Protein AF-X0R3M1-F1 (afdb_monomer)

Secon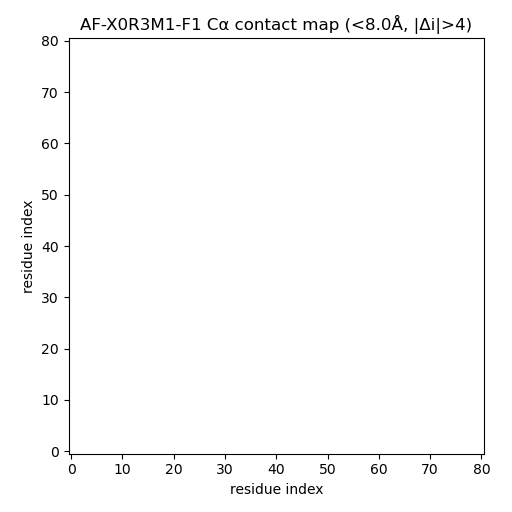dary structure (DSSP, 8-state):
-PPPPP--PPPPPPPP--S--TTSPPP--------TTHHHHHHHHHHHTTTTTHHHHHHHHHHHHHHHHHHHHHHHHHHT-

Radius of gyration: 26.42 Å; Cα contacts (8 Å, |Δi|>4): 0; chains: 1; bounding box: 45×40×73 Å

Organism: NCBI:txid1219028

Foldseek 3Di:
DDDDDDDDDDPDDDPDDDPPCPPPPDPPPDPDDDPPCNVVVVVVCVVCVCVVVPVVVVVVVVVVVVVVVVVVVVVVVVVVD

Structure (mmCIF, N/CA/C/O backbone):
data_AF-X0R3M1-F1
#
_entry.id   AF-X0R3M1-F1
#
loop_
_atom_site.group_PDB
_atom_site.id
_atom_site.type_symbol
_atom_site.label_atom_id
_atom_site.label_alt_id
_atom_site.label_comp_id
_atom_site.label_asym_id
_atom_site.label_entity_id
_atom_site.label_seq_id
_atom_site.pdbx_PDB_ins_code
_atom_site.Cartn_x
_atom_site.Cartn_y
_atom_site.Cartn_z
_atom_site.occupancy
_atom_site.B_iso_or_equiv
_atom_site.auth_seq_id
_atom_site.auth_comp_id
_atom_site.auth_asym_id
_atom_site.auth_atom_id
_atom_site.pdbx_PDB_model_num
ATOM 1 N N . MET A 1 1 ? 24.663 -19.795 -2.308 1.00 44.66 1 MET A N 1
ATOM 2 C CA . MET A 1 1 ? 24.961 -18.621 -1.459 1.00 44.66 1 MET A CA 1
ATOM 3 C C . MET A 1 1 ? 23.714 -18.325 -0.647 1.00 44.66 1 MET A C 1
ATOM 5 O O . MET A 1 1 ? 22.683 -18.070 -1.249 1.00 44.66 1 MET A O 1
ATOM 9 N N . ALA A 1 2 ? 23.763 -18.464 0.676 1.00 57.41 2 ALA A N 1
ATOM 10 C CA . ALA A 1 2 ? 22.622 -18.142 1.531 1.00 57.41 2 ALA A CA 1
ATOM 11 C C . ALA A 1 2 ? 22.687 -16.650 1.882 1.00 57.41 2 ALA A C 1
ATOM 13 O O . ALA A 1 2 ? 23.668 -16.203 2.472 1.00 57.41 2 ALA A O 1
ATOM 14 N N . GLY A 1 3 ? 21.685 -15.876 1.463 1.00 57.22 3 GLY A N 1
ATOM 15 C CA . GLY A 1 3 ? 21.546 -14.478 1.860 1.00 57.22 3 GLY A CA 1
ATOM 16 C C . GLY A 1 3 ? 21.116 -14.410 3.321 1.00 57.22 3 GLY A C 1
ATOM 17 O O . GLY A 1 3 ? 20.048 -14.901 3.676 1.00 57.22 3 GLY A O 1
ATOM 18 N N . GLN A 1 4 ? 21.952 -13.839 4.183 1.00 72.12 4 GLN A N 1
ATOM 19 C CA . GLN A 1 4 ? 21.570 -13.581 5.568 1.00 72.12 4 GLN A CA 1
ATOM 20 C C . GLN A 1 4 ? 20.687 -12.328 5.619 1.00 72.12 4 GLN A C 1
ATOM 22 O O . GLN A 1 4 ? 21.073 -11.277 5.105 1.00 72.12 4 GLN A O 1
ATOM 27 N N . ALA A 1 5 ? 19.524 -12.420 6.266 1.00 72.31 5 ALA A N 1
ATOM 28 C CA . ALA A 1 5 ? 18.687 -11.253 6.526 1.00 72.31 5 ALA A CA 1
ATOM 29 C C . ALA A 1 5 ? 19.413 -10.256 7.461 1.00 72.31 5 ALA A C 1
ATOM 31 O O . ALA A 1 5 ? 20.101 -10.689 8.395 1.00 72.31 5 ALA A O 1
ATOM 32 N N . PRO A 1 6 ? 19.267 -8.932 7.252 1.00 80.06 6 PRO A N 1
ATOM 33 C CA . PRO A 1 6 ? 19.855 -7.922 8.125 1.00 80.06 6 PRO A CA 1
ATOM 34 C C . PRO A 1 6 ? 19.409 -8.076 9.582 1.00 80.06 6 PRO A C 1
ATOM 36 O O . PRO A 1 6 ? 18.240 -8.317 9.880 1.00 80.06 6 PRO A O 1
ATOM 39 N N . VAL A 1 7 ? 20.341 -7.889 10.516 1.00 80.62 7 VAL A N 1
ATOM 40 C CA . VAL A 1 7 ? 20.036 -7.945 11.950 1.00 80.62 7 VAL A CA 1
ATOM 41 C C . VAL A 1 7 ? 19.226 -6.707 12.343 1.00 80.62 7 VAL A C 1
ATOM 43 O O . VAL A 1 7 ? 19.772 -5.607 12.461 1.00 80.62 7 VAL A O 1
ATOM 46 N N . HIS A 1 8 ? 17.927 -6.877 12.589 1.00 75.62 8 HIS A N 1
ATOM 47 C CA . HIS A 1 8 ? 17.085 -5.822 13.149 1.00 75.62 8 HIS A CA 1
ATOM 48 C C . HIS A 1 8 ? 17.494 -5.543 14.602 1.00 75.62 8 HIS A C 1
ATOM 50 O O . HIS A 1 8 ? 17.219 -6.331 15.509 1.00 75.62 8 HIS A O 1
ATOM 56 N N . LYS A 1 9 ? 18.161 -4.409 14.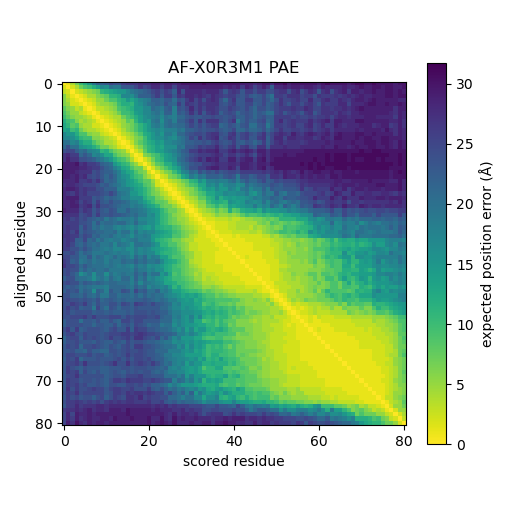847 1.00 81.62 9 LYS A N 1
ATOM 57 C CA . LYS A 1 9 ? 18.443 -3.950 16.213 1.00 81.62 9 LYS A CA 1
ATOM 58 C C . LYS A 1 9 ? 17.161 -3.405 16.830 1.00 81.62 9 LYS A C 1
ATOM 60 O O . LYS A 1 9 ? 16.530 -2.510 16.273 1.00 81.62 9 LYS A O 1
ATOM 65 N N . ARG A 1 10 ? 16.794 -3.930 18.001 1.00 79.75 10 ARG A N 1
ATOM 66 C CA . ARG A 1 10 ? 15.687 -3.394 18.796 1.00 79.75 10 ARG A CA 1
ATOM 67 C C . ARG A 1 10 ? 15.995 -1.928 19.134 1.00 79.75 10 ARG A C 1
ATOM 69 O O . ARG A 1 10 ? 17.085 -1.670 19.651 1.00 79.75 10 ARG A O 1
ATOM 76 N N . PRO A 1 11 ? 15.083 -0.979 18.864 1.00 78.75 11 PRO A N 1
ATOM 77 C CA . PRO A 1 11 ? 15.277 0.395 19.299 1.00 78.75 11 PRO A CA 1
ATOM 78 C C . PRO A 1 11 ? 15.412 0.436 20.828 1.00 78.75 11 PRO A C 1
ATOM 80 O O . PRO A 1 11 ? 14.828 -0.413 21.517 1.00 78.75 11 PRO A O 1
ATOM 83 N N . PRO A 1 12 ? 16.197 1.382 21.370 1.00 81.56 12 PRO A N 1
ATOM 84 C CA . PRO A 1 12 ? 16.346 1.521 22.809 1.00 81.56 12 PRO A CA 1
ATOM 85 C C . PRO A 1 12 ? 14.966 1.679 23.454 1.00 81.56 12 PRO A C 1
ATOM 87 O O . PRO A 1 12 ? 14.111 2.418 22.964 1.00 81.56 12 PRO A O 1
ATOM 90 N N . GLY A 1 13 ? 14.741 0.937 24.540 1.00 74.75 13 GLY A N 1
ATOM 91 C CA . GLY A 1 13 ? 13.521 1.063 25.325 1.00 74.75 13 GLY A CA 1
ATOM 92 C C . GLY A 1 13 ? 13.371 2.495 25.829 1.00 74.75 13 GLY A C 1
ATOM 93 O O . GLY A 1 13 ? 14.364 3.155 26.140 1.00 74.75 13 GLY A O 1
ATOM 94 N N . ARG A 1 14 ? 12.128 2.978 25.903 1.00 73.19 14 ARG A N 1
ATOM 95 C CA . ARG A 1 14 ? 11.829 4.280 26.501 1.00 73.19 14 ARG A CA 1
ATOM 96 C C . ARG A 1 14 ? 12.466 4.322 27.900 1.00 73.19 14 ARG A C 1
ATOM 98 O O . ARG A 1 14 ? 12.184 3.414 28.687 1.00 73.19 14 ARG A O 1
ATOM 105 N N . PRO A 1 15 ? 13.309 5.318 28.221 1.00 73.56 15 PRO A N 1
ATOM 106 C CA . PRO A 1 15 ? 13.813 5.456 29.577 1.00 73.56 15 PRO A CA 1
ATOM 107 C C . PRO A 1 15 ? 12.625 5.620 30.537 1.00 73.56 15 PRO A C 1
ATOM 109 O O . PRO A 1 15 ? 11.610 6.214 30.148 1.00 73.56 15 PRO A O 1
ATOM 112 N N . PRO A 1 16 ? 12.710 5.081 31.768 1.00 68.19 16 PRO A N 1
ATOM 113 C CA . PRO A 1 16 ? 11.701 5.344 32.782 1.00 68.19 16 PRO A CA 1
ATOM 114 C C . PRO A 1 16 ? 11.541 6.858 32.912 1.00 68.19 16 PRO A C 1
ATOM 116 O O . PRO A 1 16 ? 12.538 7.582 32.913 1.00 68.19 16 PRO A O 1
ATOM 119 N N . ALA A 1 17 ? 10.291 7.325 32.947 1.00 62.69 17 ALA A N 1
ATOM 120 C CA . ALA A 1 17 ? 10.001 8.740 33.105 1.00 62.69 17 ALA A CA 1
ATOM 121 C C . ALA A 1 17 ? 10.749 9.234 34.346 1.00 62.69 17 ALA A C 1
ATOM 123 O O . ALA A 1 17 ? 10.481 8.788 35.462 1.00 62.69 17 ALA A O 1
ATOM 124 N N . THR A 1 18 ? 11.727 10.112 34.147 1.00 61.34 18 THR A N 1
ATOM 125 C CA . THR A 1 18 ? 12.292 10.887 35.240 1.00 61.34 18 THR A CA 1
ATOM 126 C C . THR A 1 18 ? 11.124 11.610 35.912 1.00 61.34 18 THR A C 1
ATOM 128 O O . THR A 1 18 ? 10.332 12.246 35.209 1.00 61.34 18 THR A O 1
ATOM 131 N N . PRO A 1 19 ? 10.962 11.535 37.245 1.00 59.16 19 PRO A N 1
ATOM 132 C CA . PRO A 1 19 ? 9.973 12.340 37.942 1.00 59.16 19 PRO A CA 1
ATOM 133 C C . PRO A 1 19 ? 10.486 13.784 37.986 1.00 59.16 19 PRO A C 1
ATOM 135 O O . PRO A 1 19 ? 10.923 14.286 39.009 1.00 59.16 19 PRO A O 1
ATOM 138 N N . SER A 1 20 ? 10.480 14.457 36.840 1.00 57.34 20 SER A N 1
ATOM 139 C CA . SER A 1 20 ? 10.503 15.913 36.754 1.00 57.34 20 SER A CA 1
ATOM 140 C C . SER A 1 20 ? 9.204 16.326 36.069 1.00 57.34 20 SER A C 1
ATOM 142 O O . SER A 1 20 ? 9.167 16.856 34.966 1.00 57.34 20 SER A O 1
ATOM 144 N N . HIS A 1 21 ? 8.104 15.943 36.716 1.00 55.50 21 HIS A N 1
ATOM 145 C CA . HIS A 1 21 ? 6.730 16.223 36.310 1.00 55.50 21 HIS A CA 1
ATOM 146 C C . HIS A 1 21 ? 6.002 17.057 37.374 1.00 55.50 21 HIS A C 1
ATOM 148 O O . HIS A 1 21 ? 4.781 17.113 37.361 1.00 55.50 21 HIS A O 1
ATOM 154 N N . GLU A 1 22 ? 6.713 17.737 38.281 1.00 58.00 22 GLU A N 1
ATOM 155 C CA . GLU A 1 22 ? 6.054 18.596 39.279 1.00 58.00 22 GLU A CA 1
ATOM 156 C C . GLU A 1 22 ? 5.272 19.755 38.630 1.00 58.00 22 GLU A C 1
ATOM 158 O O . GLU A 1 22 ? 4.329 20.256 39.226 1.00 58.00 22 GLU A O 1
ATOM 163 N N . ASN A 1 23 ? 5.604 20.131 37.384 1.00 62.69 23 ASN A N 1
ATOM 164 C CA . ASN A 1 23 ? 4.948 21.211 36.632 1.00 62.69 23 ASN A CA 1
ATOM 165 C C . ASN A 1 23 ? 4.494 20.816 35.217 1.00 62.69 23 ASN A C 1
ATOM 167 O O . ASN A 1 23 ? 4.150 21.682 34.412 1.00 62.69 23 ASN A O 1
ATOM 171 N N . ALA A 1 24 ? 4.515 19.528 34.868 1.00 67.25 24 ALA A N 1
ATOM 172 C CA . ALA A 1 24 ? 3.953 19.113 33.590 1.00 67.25 24 ALA A CA 1
ATOM 173 C C . ALA A 1 24 ? 2.423 19.139 33.703 1.00 67.25 24 ALA A C 1
ATOM 175 O O . ALA A 1 24 ? 1.895 18.531 34.638 1.00 67.25 24 ALA A O 1
ATOM 176 N N . PRO A 1 25 ? 1.69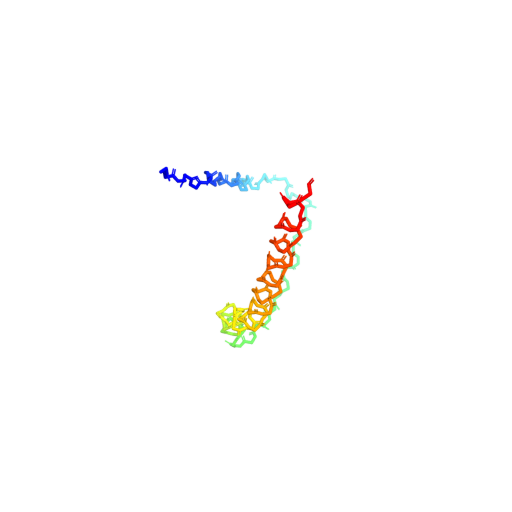6 19.788 32.774 1.00 73.50 25 PRO A N 1
ATOM 177 C CA . PRO A 1 25 ? 0.252 19.645 32.719 1.00 73.50 25 PRO A CA 1
ATOM 178 C C . PRO A 1 25 ? -0.077 18.155 32.654 1.00 73.50 25 PRO A C 1
ATOM 180 O O . PRO A 1 25 ? 0.445 17.441 31.791 1.00 73.50 25 PRO A O 1
ATOM 183 N N . VAL A 1 26 ? -0.907 17.682 33.586 1.00 75.50 26 VAL A N 1
ATOM 184 C CA . VAL A 1 26 ? -1.470 16.334 33.508 1.00 75.50 26 VAL A CA 1
ATOM 185 C C . VAL A 1 26 ? -2.109 16.225 32.124 1.00 75.50 26 VAL A C 1
ATOM 187 O O . VAL A 1 26 ? -2.892 17.113 31.769 1.00 75.50 26 VAL A O 1
ATOM 190 N N . PRO A 1 27 ? -1.759 15.208 31.313 1.00 73.62 27 PRO A N 1
ATOM 191 C CA . PRO A 1 27 ? -2.416 15.010 30.035 1.00 73.62 27 PRO A CA 1
ATOM 192 C C . PRO A 1 27 ? -3.916 15.002 30.290 1.00 73.62 27 PRO A C 1
ATOM 194 O O . PRO A 1 27 ? -4.384 14.249 31.144 1.00 73.62 27 PRO A O 1
ATOM 197 N N . VAL A 1 28 ? -4.657 15.869 29.603 1.00 76.00 28 VAL A N 1
ATOM 198 C CA . VAL A 1 28 ? -6.115 15.855 29.678 1.00 76.00 28 VAL A CA 1
ATOM 199 C C . VAL A 1 28 ? -6.552 14.537 29.052 1.00 76.00 28 VAL A C 1
ATOM 201 O O . VAL A 1 28 ? -6.621 14.405 27.831 1.00 76.00 28 VAL A O 1
ATOM 204 N N . VAL A 1 29 ? -6.757 13.529 29.898 1.00 74.50 29 VAL A N 1
ATOM 205 C CA . VAL A 1 29 ? -7.351 12.260 29.501 1.00 74.50 29 VAL A CA 1
ATOM 206 C C . VAL A 1 29 ? -8.828 12.556 29.326 1.00 74.50 29 VAL A C 1
ATOM 208 O O . VAL A 1 29 ? -9.581 12.632 30.293 1.00 74.50 29 VAL A O 1
ATOM 211 N N . VAL A 1 30 ? -9.215 12.826 28.085 1.00 78.06 30 VAL A N 1
ATOM 212 C CA . VAL A 1 30 ? -10.625 12.890 27.721 1.00 78.06 30 VAL A CA 1
ATOM 213 C C . VAL A 1 30 ? -11.153 11.468 27.842 1.00 78.06 30 VAL A C 1
ATOM 215 O O . VAL A 1 30 ? -10.627 10.564 27.193 1.00 78.06 30 VAL A O 1
ATOM 218 N N . ASP A 1 31 ? -12.149 11.271 28.700 1.00 81.12 31 ASP A N 1
ATOM 219 C CA . ASP A 1 31 ? -12.874 10.009 28.768 1.00 81.12 31 ASP A CA 1
ATOM 220 C C . ASP A 1 31 ? -13.716 9.906 27.493 1.00 81.12 31 ASP A C 1
ATOM 222 O O . ASP A 1 31 ? -14.736 10.578 27.334 1.00 81.12 31 ASP A O 1
ATOM 226 N N . VAL A 1 32 ? -13.182 9.193 26.504 1.00 84.19 32 VAL A N 1
ATOM 227 C CA . VAL A 1 32 ? -13.835 9.000 25.213 1.00 84.19 32 VAL A CA 1
ATOM 228 C C . VAL A 1 32 ? -14.625 7.709 25.304 1.00 84.19 32 VAL A C 1
ATOM 230 O O . VAL A 1 32 ? -14.045 6.624 25.347 1.00 84.19 32 VAL A O 1
ATOM 233 N N . GLU A 1 33 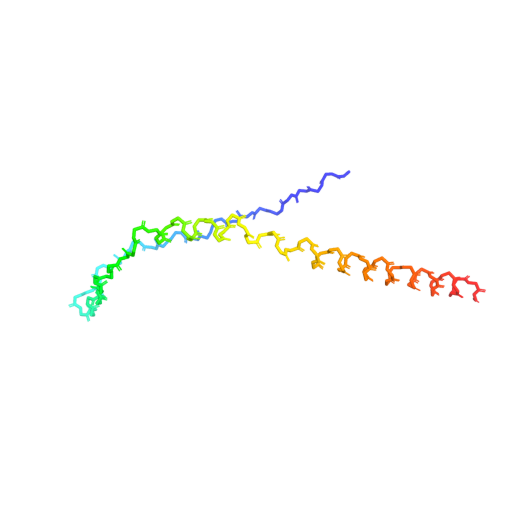? -15.949 7.828 25.298 1.00 89.62 33 GLU A N 1
ATOM 234 C CA . GLU A 1 33 ? -16.830 6.675 25.171 1.00 89.62 33 GLU A CA 1
ATOM 235 C C . GLU A 1 33 ? -16.655 6.076 23.770 1.00 89.62 33 GLU A C 1
ATOM 237 O O . GLU A 1 33 ? -17.038 6.660 22.753 1.00 89.62 33 GLU A O 1
ATOM 242 N N . LEU A 1 34 ? -15.992 4.923 23.717 1.00 89.44 34 LEU A N 1
ATOM 243 C CA . LEU A 1 34 ? -15.833 4.156 22.492 1.00 89.44 34 LEU A CA 1
ATOM 244 C C . LEU A 1 34 ? -17.109 3.362 22.252 1.00 89.44 34 LEU A C 1
ATOM 246 O O . LEU A 1 34 ? -17.662 2.755 23.170 1.00 89.44 34 LEU A O 1
ATOM 250 N N . ASP A 1 35 ? -17.552 3.309 21.002 1.00 92.19 35 ASP A N 1
ATOM 251 C CA . ASP A 1 35 ? -18.642 2.412 20.662 1.00 92.19 35 ASP A CA 1
ATOM 252 C C . ASP A 1 35 ? -18.223 0.948 20.872 1.00 92.19 35 ASP A C 1
ATOM 254 O O . ASP A 1 35 ? -17.052 0.575 20.753 1.00 92.19 35 ASP A O 1
ATOM 258 N N . GLN A 1 36 ? -19.214 0.098 21.135 1.00 93.00 36 GLN A N 1
ATOM 259 C CA . GLN A 1 36 ? -19.008 -1.310 21.470 1.00 93.00 36 GLN A CA 1
ATOM 260 C C . GLN A 1 36 ? -18.204 -2.088 20.409 1.00 93.00 36 GLN A C 1
ATOM 262 O O . GLN A 1 36 ? -17.523 -3.050 20.752 1.00 93.00 36 GLN A O 1
ATOM 267 N N . GLY A 1 37 ? -18.251 -1.669 19.138 1.00 94.50 37 GLY A N 1
ATOM 268 C CA . GLY A 1 37 ? -17.547 -2.309 18.022 1.00 94.50 37 GLY A CA 1
ATOM 269 C C . GLY A 1 37 ? -16.258 -1.602 17.593 1.00 94.50 37 GLY A C 1
ATOM 270 O O . GLY A 1 37 ? -15.704 -1.946 16.545 1.00 94.50 37 GLY A O 1
ATOM 271 N N . TYR A 1 38 ? -15.779 -0.607 18.345 1.00 94.44 38 TYR A N 1
ATOM 272 C CA . TYR A 1 38 ? -14.627 0.215 17.971 1.00 94.44 38 TYR A CA 1
ATOM 273 C C . TYR A 1 38 ? -13.388 -0.636 17.671 1.00 94.44 38 TYR A C 1
ATOM 275 O O . TYR A 1 38 ? -12.757 -0.511 16.615 1.00 94.44 38 TYR A O 1
ATOM 283 N N . TYR A 1 39 ? -13.064 -1.549 18.589 1.00 94.38 39 TYR A N 1
ATOM 284 C CA . TYR A 1 39 ? -11.907 -2.422 18.443 1.00 94.38 39 TYR A CA 1
ATOM 285 C C . TYR A 1 39 ? -12.104 -3.434 17.317 1.00 94.38 39 TYR A C 1
ATOM 287 O O . TYR A 1 39 ? -11.189 -3.618 16.515 1.00 94.38 39 TYR A O 1
ATOM 295 N N . ASP A 1 40 ? -13.296 -4.012 17.183 1.00 95.81 40 ASP A N 1
ATOM 296 C CA . ASP A 1 40 ? -13.592 -4.991 16.134 1.00 95.81 40 ASP A CA 1
ATOM 297 C C . ASP A 1 40 ? -13.431 -4.392 14.736 1.00 95.81 40 ASP A C 1
ATOM 299 O O . ASP A 1 40 ? -12.791 -5.000 13.872 1.00 95.81 40 ASP A O 1
ATOM 303 N N . ARG A 1 41 ? -13.905 -3.158 14.523 1.00 93.69 41 ARG A N 1
ATOM 304 C CA . ARG A 1 41 ? -13.684 -2.440 13.258 1.00 93.69 41 ARG A CA 1
ATOM 305 C C . ARG A 1 41 ? -12.206 -2.183 13.001 1.00 93.69 41 ARG A C 1
ATOM 307 O O . ARG A 1 41 ? -11.732 -2.407 11.889 1.00 93.69 41 ARG A O 1
ATOM 314 N N . GLY A 1 42 ? -11.460 -1.766 14.021 1.00 92.62 42 GLY A N 1
ATOM 315 C CA . GLY A 1 42 ? -10.018 -1.559 13.900 1.00 92.62 42 GLY A CA 1
ATOM 316 C C . GLY A 1 4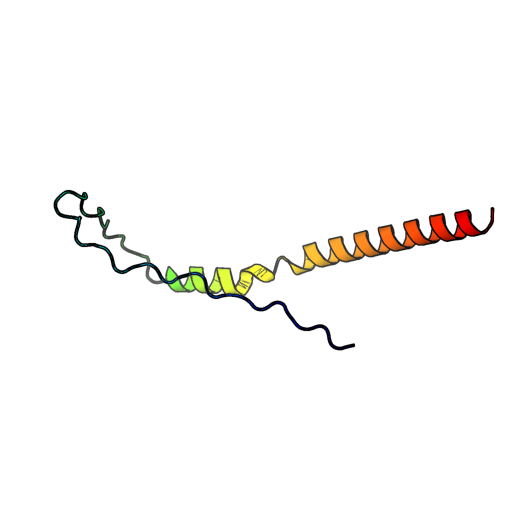2 ? -9.247 -2.845 13.576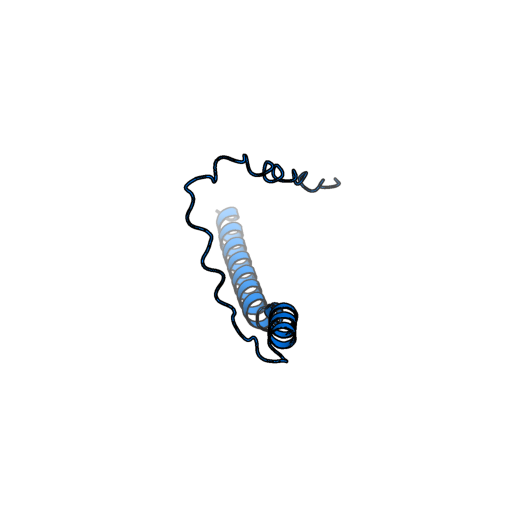 1.00 92.62 42 GLY A C 1
ATOM 317 O O . GLY A 1 42 ? -8.256 -2.805 12.840 1.00 92.62 42 GLY A O 1
ATOM 318 N N . ILE A 1 43 ? -9.675 -3.989 14.110 1.00 94.38 43 ILE A N 1
ATOM 319 C CA . ILE A 1 43 ? -9.076 -5.296 13.812 1.00 94.38 43 ILE A CA 1
ATOM 320 C C . ILE A 1 43 ? -9.439 -5.748 12.397 1.00 94.38 43 ILE A C 1
ATOM 322 O O . ILE A 1 43 ? -8.550 -6.171 11.656 1.00 94.38 43 ILE A O 1
ATOM 326 N N . ALA A 1 44 ? -10.704 -5.615 11.998 1.00 94.06 44 ALA A N 1
ATOM 327 C CA . ALA A 1 44 ? -11.159 -5.949 10.653 1.00 94.06 44 ALA A CA 1
ATOM 328 C C . ALA A 1 44 ? -10.436 -5.112 9.589 1.00 94.06 44 ALA A C 1
ATOM 330 O O . ALA A 1 44 ? -9.942 -5.667 8.613 1.00 94.06 44 ALA A O 1
ATOM 331 N N . ALA A 1 45 ? -10.279 -3.804 9.812 1.00 90.31 45 ALA A N 1
ATOM 332 C CA . ALA A 1 45 ? -9.552 -2.925 8.900 1.00 90.31 45 ALA A CA 1
ATOM 333 C C . ALA A 1 45 ? -8.091 -3.364 8.709 1.00 90.31 45 ALA A C 1
ATOM 335 O O . ALA A 1 45 ? -7.624 -3.445 7.580 1.00 90.31 45 ALA A O 1
ATOM 336 N N . ARG A 1 46 ? -7.372 -3.714 9.788 1.00 89.81 46 ARG A N 1
ATOM 337 C CA . ARG A 1 46 ? -5.989 -4.222 9.679 1.00 89.81 46 ARG A CA 1
ATOM 338 C C . ARG A 1 46 ? -5.922 -5.569 8.975 1.00 89.81 46 ARG A C 1
ATOM 340 O O . ARG A 1 46 ? -5.036 -5.774 8.153 1.00 89.81 46 ARG A O 1
ATOM 347 N N . ARG A 1 47 ? -6.850 -6.477 9.294 1.00 88.75 47 ARG A N 1
ATOM 348 C CA . ARG A 1 47 ? -6.940 -7.776 8.619 1.00 88.75 47 ARG A CA 1
ATOM 349 C C . ARG A 1 47 ? -7.185 -7.602 7.132 1.00 88.75 47 ARG A C 1
ATOM 351 O O . ARG A 1 47 ? -6.543 -8.292 6.369 1.00 88.75 47 ARG A O 1
ATOM 358 N N . ASN A 1 48 ? -8.029 -6.660 6.730 1.00 87.44 48 ASN A N 1
ATOM 359 C CA . ASN A 1 48 ? -8.402 -6.468 5.331 1.00 87.44 48 ASN A CA 1
ATOM 360 C C . ASN A 1 48 ? -7.537 -5.432 4.596 1.00 87.44 48 ASN A C 1
ATOM 362 O O . ASN A 1 48 ? -7.765 -5.184 3.420 1.00 87.44 48 ASN A O 1
ATOM 366 N N . ALA A 1 49 ? -6.533 -4.838 5.249 1.00 84.81 49 ALA A N 1
ATOM 367 C CA . ALA A 1 49 ? -5.706 -3.786 4.653 1.00 84.81 49 ALA A CA 1
ATOM 368 C C . ALA A 1 49 ? -4.960 -4.242 3.387 1.00 84.81 49 ALA A C 1
ATOM 370 O O . ALA A 1 49 ? -4.619 -3.416 2.549 1.00 84.81 49 ALA A O 1
ATOM 371 N N . HIS A 1 50 ? -4.718 -5.547 3.249 1.00 81.00 50 HIS A N 1
ATOM 372 C CA . HIS A 1 50 ? -4.044 -6.133 2.094 1.00 81.00 50 HIS A CA 1
ATOM 373 C C . HIS A 1 50 ? -4.991 -6.529 0.953 1.00 81.00 50 HIS A C 1
ATOM 375 O O . HIS A 1 50 ? -4.519 -6.766 -0.149 1.00 81.00 50 HIS A O 1
ATOM 381 N N . VAL A 1 51 ? -6.308 -6.580 1.186 1.00 81.19 51 VAL A N 1
ATOM 382 C CA . VAL A 1 51 ? -7.291 -7.090 0.206 1.00 81.19 51 VAL A CA 1
ATOM 383 C C . VAL A 1 51 ? -7.355 -6.222 -1.052 1.00 81.19 51 VAL A C 1
ATOM 385 O O . VAL A 1 51 ? -7.655 -6.716 -2.124 1.00 81.19 51 VAL A O 1
ATOM 388 N N . HIS A 1 52 ? -7.037 -4.934 -0.938 1.00 73.69 52 HIS A N 1
ATOM 389 C CA . HIS A 1 52 ? -7.002 -4.015 -2.079 1.00 73.69 52 HIS A CA 1
ATOM 390 C C . HIS A 1 52 ? -5.589 -3.782 -2.627 1.00 73.69 52 HIS A C 1
ATOM 392 O O . HIS A 1 52 ? -5.398 -2.887 -3.444 1.00 73.69 52 HIS A O 1
ATOM 398 N N . LEU A 1 53 ? -4.590 -4.530 -2.143 1.00 81.75 53 LEU A N 1
ATOM 399 C CA . LEU A 1 53 ? -3.232 -4.448 -2.679 1.00 81.75 53 LEU A CA 1
ATOM 400 C C . LEU A 1 53 ? -3.039 -5.358 -3.889 1.00 81.75 53 LEU A C 1
ATOM 402 O O . LEU A 1 53 ? -2.206 -5.022 -4.713 1.00 81.75 53 LEU A O 1
ATOM 406 N N . GLU A 1 54 ? -3.790 -6.455 -4.003 1.00 83.00 54 GLU A N 1
ATOM 407 C CA . GLU A 1 54 ? -3.645 -7.443 -5.084 1.00 83.00 54 GLU A CA 1
ATOM 408 C C . GLU A 1 54 ? -3.747 -6.780 -6.466 1.00 83.00 54 GLU A C 1
ATOM 410 O O . GLU A 1 54 ? -2.751 -6.729 -7.176 1.00 83.00 54 GLU A O 1
ATOM 415 N N . ASP A 1 55 ? -4.854 -6.088 -6.757 1.00 81.81 55 ASP A N 1
ATOM 416 C CA . ASP A 1 55 ? -5.053 -5.388 -8.039 1.00 81.81 55 ASP A CA 1
ATOM 417 C C . ASP A 1 55 ? -3.959 -4.343 -8.358 1.00 81.81 55 ASP A C 1
ATOM 419 O O . ASP A 1 55 ? -3.635 -4.085 -9.517 1.00 81.81 55 ASP A O 1
ATOM 423 N N . ILE A 1 56 ? -3.404 -3.691 -7.328 1.00 87.81 56 ILE A N 1
ATOM 424 C CA . ILE A 1 56 ? -2.340 -2.687 -7.492 1.00 87.81 56 ILE A CA 1
ATOM 425 C C . ILE A 1 56 ? -1.008 -3.373 -7.794 1.00 87.81 56 ILE A C 1
ATOM 427 O O . ILE A 1 56 ? -0.232 -2.874 -8.608 1.00 87.81 56 ILE A O 1
ATOM 431 N N . LEU A 1 57 ? -0.724 -4.479 -7.109 1.00 91.00 57 LEU A N 1
ATOM 432 C CA . LEU A 1 57 ? 0.514 -5.229 -7.275 1.00 91.00 57 LEU A CA 1
ATOM 433 C C . LEU A 1 57 ? 0.550 -5.939 -8.628 1.00 91.00 57 LEU A C 1
ATOM 435 O O . LEU A 1 57 ? 1.592 -5.876 -9.273 1.00 91.00 57 LEU A O 1
ATOM 439 N N . ASP A 1 58 ? -0.577 -6.479 -9.092 1.00 91.69 58 ASP A N 1
ATOM 440 C CA . ASP A 1 58 ? -0.702 -7.081 -10.424 1.00 91.69 58 ASP A CA 1
ATOM 441 C C . ASP A 1 58 ? -0.361 -6.060 -11.522 1.00 91.69 58 ASP A C 1
ATOM 443 O O . ASP A 1 58 ? 0.461 -6.315 -12.398 1.00 91.69 58 ASP A O 1
ATOM 447 N N . GLY A 1 59 ? -0.907 -4.841 -11.430 1.00 93.81 59 GLY A N 1
ATOM 448 C CA . GLY A 1 59 ? -0.591 -3.779 -12.391 1.00 93.81 59 GLY A CA 1
ATOM 449 C C . GLY A 1 59 ? 0.877 -3.332 -12.357 1.00 93.81 59 GLY A C 1
ATOM 450 O O . GLY A 1 59 ? 1.436 -2.969 -13.393 1.00 93.81 59 GLY A O 1
ATOM 451 N N . ILE A 1 60 ? 1.515 -3.361 -11.181 1.00 95.88 60 ILE A N 1
ATOM 452 C CA . ILE A 1 60 ? 2.950 -3.069 -11.040 1.00 95.88 60 ILE A CA 1
ATOM 453 C C . ILE A 1 60 ? 3.796 -4.191 -11.655 1.00 95.88 60 ILE A C 1
ATOM 455 O O . ILE A 1 60 ? 4.812 -3.895 -12.285 1.00 95.88 60 ILE A O 1
ATOM 459 N N . GLU A 1 61 ? 3.404 -5.454 -11.472 1.00 97.06 61 GLU A N 1
ATOM 460 C CA . GLU A 1 61 ? 4.081 -6.615 -12.060 1.00 97.06 61 GLU A CA 1
ATOM 461 C C . GLU A 1 61 ? 4.027 -6.561 -13.592 1.00 97.06 61 GLU A C 1
ATOM 463 O O . GLU A 1 61 ? 5.077 -6.604 -14.236 1.00 97.06 61 GLU A O 1
ATOM 468 N N . ASP A 1 62 ? 2.846 -6.313 -14.166 1.00 97.75 62 ASP A N 1
ATOM 469 C CA . ASP A 1 62 ? 2.665 -6.152 -15.614 1.00 97.75 62 ASP A CA 1
ATOM 470 C C . ASP A 1 62 ? 3.547 -5.029 -16.195 1.00 97.75 62 ASP A C 1
ATOM 472 O O . ASP A 1 62 ? 4.161 -5.167 -17.261 1.00 97.75 62 ASP A O 1
ATOM 476 N N . GLU A 1 63 ? 3.625 -3.884 -15.507 1.00 97.94 63 GLU A N 1
ATOM 477 C CA . GLU A 1 63 ? 4.457 -2.763 -15.952 1.00 97.94 63 GLU A CA 1
ATOM 478 C C . GLU A 1 63 ? 5.955 -3.079 -15.841 1.00 97.94 63 GLU A C 1
ATOM 480 O O . GLU A 1 63 ? 6.728 -2.718 -16.738 1.00 97.94 63 GLU A O 1
ATOM 485 N N . ALA A 1 64 ? 6.368 -3.776 -14.781 1.00 98.25 64 ALA A N 1
ATOM 486 C CA . ALA A 1 64 ? 7.747 -4.211 -14.594 1.00 98.25 64 ALA A CA 1
ATOM 487 C C . ALA A 1 64 ? 8.182 -5.212 -15.675 1.00 98.25 64 ALA A C 1
ATOM 489 O O . ALA A 1 64 ? 9.268 -5.053 -16.243 1.00 98.25 64 ALA A O 1
ATOM 490 N N . ASP A 1 65 ? 7.329 -6.179 -16.013 1.00 98.25 65 ASP A N 1
ATOM 491 C CA . ASP A 1 65 ? 7.581 -7.152 -17.079 1.00 98.25 65 ASP A CA 1
ATOM 492 C C . ASP A 1 65 ? 7.720 -6.470 -18.441 1.00 98.25 65 ASP A C 1
ATOM 494 O O . ASP A 1 65 ? 8.645 -6.768 -19.205 1.00 98.25 65 ASP A O 1
ATOM 498 N N . LYS A 1 66 ? 6.859 -5.487 -18.731 1.00 98.25 66 LYS A N 1
ATOM 499 C CA . LYS A 1 66 ? 6.961 -4.698 -19.964 1.00 98.25 66 LYS A CA 1
ATOM 500 C C . LYS A 1 66 ? 8.275 -3.917 -20.030 1.00 98.25 66 LYS A C 1
ATOM 502 O O . LYS A 1 66 ? 8.955 -3.949 -21.053 1.00 98.25 66 LYS A O 1
ATOM 507 N N . LEU A 1 67 ? 8.648 -3.233 -18.946 1.00 98.31 67 LEU A N 1
ATOM 508 C CA . LEU A 1 67 ? 9.904 -2.478 -18.873 1.00 98.31 67 LEU A CA 1
ATOM 509 C C . LEU A 1 67 ? 11.126 -3.383 -19.056 1.00 98.31 67 LEU A C 1
ATOM 511 O O . LEU A 1 67 ? 12.081 -2.996 -19.732 1.00 98.31 67 LEU A O 1
ATOM 515 N N . LEU A 1 68 ? 11.099 -4.584 -18.475 1.00 97.50 68 LEU A N 1
ATOM 516 C CA . LEU A 1 68 ? 12.160 -5.568 -18.646 1.00 97.50 68 LEU A CA 1
ATOM 517 C C . LEU A 1 68 ? 12.251 -6.043 -20.101 1.00 97.50 68 LEU A C 1
ATOM 519 O O . LEU A 1 68 ? 13.350 -6.084 -20.654 1.00 97.50 68 LEU A O 1
ATOM 523 N N . ALA A 1 69 ? 11.118 -6.360 -20.730 1.00 97.44 69 ALA A N 1
ATOM 524 C CA . ALA A 1 69 ? 11.0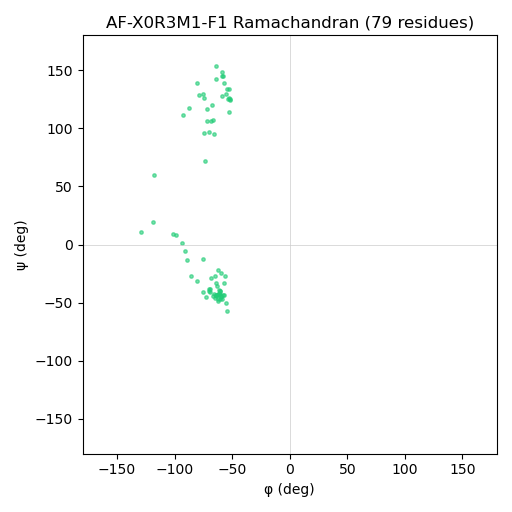79 -6.771 -22.130 1.00 97.44 69 ALA A CA 1
ATOM 525 C C . ALA A 1 69 ? 11.625 -5.676 -23.062 1.00 97.44 69 ALA A C 1
ATOM 527 O O . ALA A 1 69 ? 12.483 -5.956 -23.901 1.00 97.44 69 ALA A O 1
ATOM 528 N N . ASP A 1 70 ? 11.195 -4.426 -22.869 1.00 97.19 70 ASP A N 1
ATOM 529 C CA . ASP A 1 70 ? 11.675 -3.279 -23.646 1.00 97.19 70 ASP A CA 1
ATOM 530 C C . ASP A 1 70 ? 13.193 -3.085 -23.483 1.00 97.19 70 ASP A C 1
ATOM 532 O O . ASP A 1 70 ? 13.908 -2.851 -24.461 1.00 97.19 70 ASP A O 1
ATOM 536 N N . LEU A 1 71 ? 13.710 -3.220 -22.256 1.00 96.81 71 LEU A N 1
ATOM 537 C CA . LEU A 1 71 ? 15.142 -3.100 -21.983 1.00 96.81 71 LEU A CA 1
ATOM 538 C C . LEU A 1 71 ? 15.951 -4.196 -22.683 1.00 96.81 71 LEU A C 1
ATOM 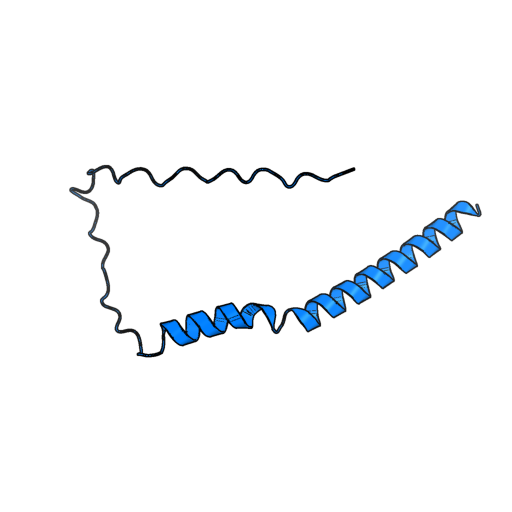540 O O . LEU A 1 71 ? 16.994 -3.899 -23.266 1.00 96.81 71 LEU A O 1
ATOM 544 N N . LEU A 1 72 ? 15.479 -5.442 -22.642 1.00 96.62 72 LEU A N 1
ATOM 545 C CA . LEU A 1 72 ? 16.143 -6.558 -23.318 1.00 96.62 72 LEU A CA 1
ATOM 546 C C . LEU A 1 72 ? 16.196 -6.336 -24.829 1.00 96.62 72 LEU A C 1
ATOM 548 O O .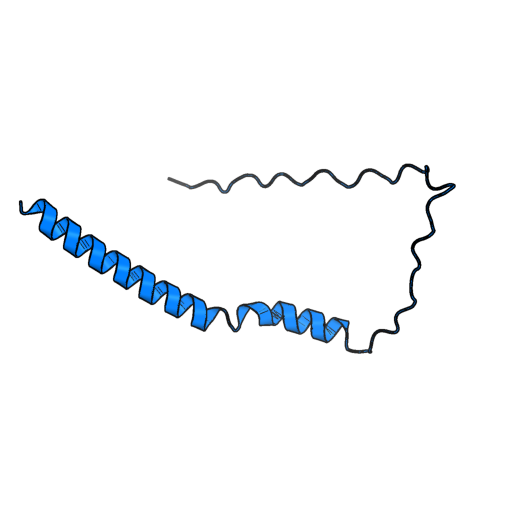 LEU A 1 72 ? 17.258 -6.493 -25.419 1.00 96.62 72 LEU A O 1
ATOM 552 N N . VAL A 1 73 ? 15.107 -5.856 -25.438 1.00 95.94 73 VAL A N 1
ATOM 553 C CA . VAL A 1 73 ? 15.095 -5.504 -26.868 1.00 95.94 73 VAL A CA 1
ATOM 554 C C . VAL A 1 73 ? 16.153 -4.447 -27.188 1.00 95.94 73 VAL A C 1
ATOM 556 O O . VAL A 1 73 ? 16.863 -4.572 -28.186 1.00 95.94 73 VAL A O 1
ATOM 559 N N . ILE A 1 74 ? 16.290 -3.414 -26.352 1.00 95.19 74 ILE A N 1
ATOM 560 C CA . ILE A 1 74 ? 17.300 -2.364 -26.554 1.00 95.19 74 ILE A CA 1
ATOM 561 C C . ILE A 1 74 ? 18.717 -2.937 -26.455 1.00 95.19 74 ILE A C 1
ATOM 563 O O . ILE A 1 74 ? 19.564 -2.593 -27.280 1.00 95.19 74 ILE A O 1
ATOM 567 N N . LEU A 1 75 ? 18.977 -3.793 -25.465 1.00 94.25 75 LEU A N 1
ATOM 568 C CA . LEU A 1 75 ? 20.288 -4.411 -25.261 1.00 94.25 75 LEU A CA 1
ATOM 569 C C . LEU A 1 75 ? 20.647 -5.371 -26.401 1.00 94.25 75 LEU A C 1
ATOM 571 O O . LEU A 1 75 ? 21.742 -5.260 -26.947 1.00 94.25 75 LEU A O 1
ATOM 575 N N . ASP A 1 76 ? 19.711 -6.209 -26.842 1.00 91.69 76 ASP A N 1
ATOM 576 C CA . ASP A 1 76 ? 19.906 -7.104 -27.988 1.00 91.69 76 ASP A CA 1
ATOM 577 C C . ASP A 1 76 ? 20.181 -6.309 -29.277 1.00 91.69 76 ASP A C 1
ATOM 579 O O . ASP A 1 76 ? 21.044 -6.670 -30.077 1.00 91.69 76 ASP A O 1
ATOM 583 N N . CYS A 1 77 ? 19.499 -5.175 -29.476 1.00 80.81 77 CYS A N 1
ATOM 584 C CA . CYS A 1 77 ? 19.777 -4.275 -30.600 1.00 80.81 77 CYS A CA 1
ATOM 585 C C . CYS A 1 77 ? 21.146 -3.577 -30.489 1.00 80.81 77 CYS A C 1
ATOM 587 O O . CYS A 1 77 ? 21.737 -3.213 -31.510 1.00 80.81 77 CYS A O 1
ATOM 589 N N . ALA A 1 78 ? 21.637 -3.355 -29.268 1.00 76.19 78 ALA A N 1
ATOM 590 C CA . ALA A 1 78 ? 22.917 -2.705 -29.009 1.00 76.19 78 ALA A CA 1
ATOM 591 C C . ALA A 1 78 ? 24.110 -3.661 -29.167 1.00 76.19 78 ALA A C 1
ATOM 593 O O . ALA A 1 78 ? 25.165 -3.213 -29.599 1.00 76.19 78 ALA A O 1
ATOM 594 N N . GLU A 1 79 ? 23.949 -4.957 -28.879 1.00 65.06 79 GLU A N 1
ATOM 595 C CA . GLU A 1 79 ? 24.999 -5.978 -29.052 1.00 65.06 79 GLU A CA 1
ATOM 596 C C . GLU A 1 79 ? 25.234 -6.388 -30.521 1.00 65.06 79 GLU A C 1
ATOM 598 O O . GLU A 1 79 ? 26.234 -7.032 -30.836 1.00 65.06 79 GLU A O 1
ATOM 603 N N . ILE A 1 80 ? 24.336 -6.003 -31.435 1.00 58.78 80 ILE A N 1
ATOM 604 C CA . ILE A 1 80 ? 24.433 -6.285 -32.880 1.00 58.78 80 ILE A CA 1
ATOM 605 C C . ILE A 1 80 ? 25.175 -5.163 -33.657 1.00 58.78 80 ILE A C 1
ATOM 607 O O . ILE A 1 80 ? 25.462 -5.334 -34.845 1.00 58.78 80 ILE A O 1
ATOM 611 N N . ASN A 1 81 ? 25.536 -4.044 -33.008 1.00 48.34 81 ASN A N 1
ATOM 612 C CA . ASN A 1 81 ? 26.368 -2.961 -33.575 1.00 48.34 81 ASN A CA 1
ATOM 613 C C . ASN A 1 81 ? 27.804 -2.982 -33.036 1.00 48.34 81 ASN A C 1
ATOM 615 O O . ASN A 1 81 ? 28.705 -2.551 -33.793 1.00 48.34 81 ASN A O 1
#

Solvent-accessible surface area (backbone atoms only — not comparable to full-atom values): 5444 Å² total; per-residue (Å²): 134,86,83,78,79,80,85,82,74,78,74,81,73,82,73,78,81,72,92,80,53,94,81,55,78,74,76,84,78,72,89,71,87,71,61,96,55,53,65,58,52,56,50,50,49,63,71,48,62,58,72,74,42,54,73,55,50,53,54,50,49,56,52,50,52,50,53,50,53,55,49,50,54,53,50,59,62,55,76,74,110

Sequence (81 aa):
MAGQAPVHKRPPGRPPATPSHENAPVPVVVDVELDQGYYDRGIAARRNAHVHLEDILDGIEDEADKLLADLLVILDCAEIN

pLDDT: mean 81.87, std 13.72, range [44.66, 98.31]

Mean predicted aligned error: 16.32 Å